Protein 7VIV (pdb70)

Organism: African swine fever virus (NCBI:txid10497)

Radius of gyration: 15.44 Å; Cα contacts (8 Å, |Δi|>4): 188; chains: 2; bounding box: 33×38×40 Å

Sequence (144 aa):
METQKLISMVKEALEKYQYPLTAKNIKVVIQKEHNVVLPTGSINSILYSNSELFEKIDKTNTIYPPLWIRKNMETQKLISMVKEALEKYQYPLTAKNIKVVIQKEHNVVLPTGSINSILYSNSELFEKIDKTNTIYPPLWIRKN

Secondary structure (DSSP, 8-state):
-HHHHHHHHHHHHHHHSSS-EEHHHHHHHHHHHH-----HHHHHHHHHH-TTTEEES--SS--SSPEEEE--/--HHHHHHHHHHHHHHSSS-B-HHHHHHHHHHHH-----HHHHHHHHHHTTTTEEES--SS-SSSPPEEE--

Structure (mmCIF, N/CA/C/O backbone):
data_7VIV
#
_entry.id   7VIV
#
_cell.length_a   89.360
_cell.length_b   89.360
_cell.length_c   46.160
_cell.angle_alpha   90.000
_cell.angle_beta   90.000
_cell.angle_gamma   120.000
#
_symmetry.space_group_name_H-M   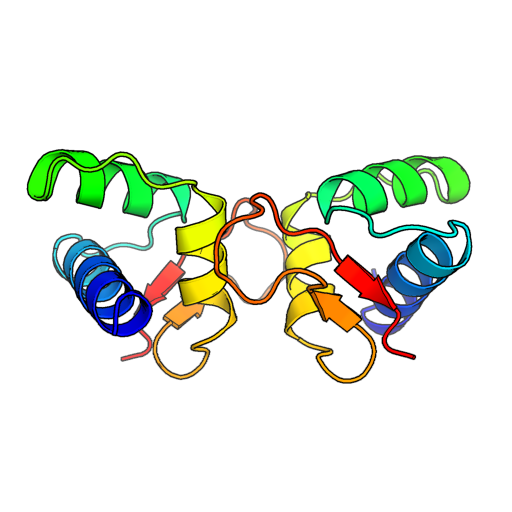'H 3'
#
loop_
_entity.id
_entity.type
_entity.pdbx_description
1 polymer I73R
2 water water
#
loop_
_atom_site.group_PDB
_atom_site.id
_atom_site.type_symbol
_atom_site.label_atom_id
_atom_site.label_alt_id
_atom_site.label_comp_id
_atom_site.label_asym_id
_atom_site.label_entity_id
_atom_site.label_seq_id
_atom_site.pdbx_PDB_ins_code
_atom_site.Cartn_x
_atom_site.Cartn_y
_atom_site.Cartn_z
_atom_site.occupancy
_atom_site.B_iso_or_equiv
_atom_site.auth_seq_id
_atom_site.auth_comp_id
_atom_site.auth_asym_id
_atom_site.auth_atom_id
_atom_site.pdbx_PDB_model_num
ATOM 1 N N . MET A 1 1 ? -19.808 10.533 8.412 1.00 57.70 1 MET A N 1
ATOM 2 C CA . MET A 1 1 ? -18.844 11.284 9.210 1.00 60.26 1 MET A CA 1
ATOM 3 C C . MET A 1 1 ? -17.425 10.851 8.921 1.00 57.74 1 MET A C 1
ATOM 4 O O . MET A 1 1 ? -16.510 11.677 9.002 1.00 56.83 1 MET A O 1
ATOM 9 N N . GLU A 1 2 ? -17.216 9.573 8.606 1.00 54.82 2 GLU A N 1
ATOM 10 C CA . GLU A 1 2 ? -15.909 9.146 8.122 1.00 59.88 2 GLU A CA 1
ATOM 11 C C . GLU A 1 2 ? -15.528 9.932 6.875 1.00 57.16 2 GLU A C 1
ATOM 12 O O . GLU A 1 2 ? -14.400 10.430 6.756 1.00 53.46 2 GLU A O 1
ATOM 18 N N . THR A 1 3 ? -16.470 10.066 5.935 1.00 54.92 3 THR A N 1
ATOM 19 C CA . THR A 1 3 ? -16.180 10.788 4.699 1.00 54.64 3 THR A CA 1
ATOM 20 C C . THR A 1 3 ? -15.814 12.239 4.976 1.00 50.72 3 THR A C 1
ATOM 21 O O . THR A 1 3 ? -14.900 12.785 4.348 1.00 46.93 3 THR A O 1
ATOM 25 N N . GLN A 1 4 ? -16.511 12.880 5.912 1.00 51.90 4 GLN A N 1
ATOM 26 C CA . GLN A 1 4 ? -16.181 14.262 6.243 1.00 53.03 4 GLN A CA 1
ATOM 27 C C . GLN A 1 4 ? -14.763 14.368 6.807 1.00 52.42 4 GLN A C 1
ATOM 28 O O . GLN A 1 4 ? -14.027 15.304 6.470 1.00 44.19 4 GLN A O 1
ATOM 34 N N . LYS A 1 5 ? -14.349 13.397 7.646 1.00 56.38 5 LYS A N 1
ATOM 35 C CA . LYS A 1 5 ? -12.976 13.384 8.170 1.00 56.19 5 LYS A CA 1
ATOM 36 C C . LYS A 1 5 ? -11.959 13.275 7.039 1.00 48.50 5 LYS A C 1
ATOM 37 O O . LYS A 1 5 ? -10.909 13.923 7.065 1.00 49.68 5 LYS A O 1
ATOM 43 N N . LEU A 1 6 ? -12.252 12.452 6.042 1.00 47.28 6 LEU A N 1
ATOM 44 C CA . LEU A 1 6 ? -11.315 12.272 4.938 1.00 47.37 6 LEU A CA 1
ATOM 45 C C . LEU A 1 6 ? -11.252 13.515 4.058 1.00 44.13 6 LEU A C 1
ATOM 46 O O . LEU A 1 6 ? -10.166 13.957 3.656 1.00 45.82 6 LEU A O 1
ATOM 51 N N . ILE A 1 7 ? -12.413 14.095 3.759 1.00 43.68 7 ILE A N 1
ATOM 52 C CA . ILE A 1 7 ? -12.465 15.354 3.029 1.00 42.40 7 ILE A CA 1
ATOM 53 C C . ILE A 1 7 ? -11.574 16.393 3.700 1.00 47.90 7 ILE A C 1
ATOM 54 O O . ILE A 1 7 ? -10.798 17.079 3.028 1.00 41.43 7 ILE A O 1
ATOM 59 N N . SER A 1 8 ? -11.656 16.516 5.042 1.00 41.30 8 SER A N 1
ATOM 60 C CA . SER A 1 8 ? -10.823 17.505 5.722 1.00 40.22 8 SER A CA 1
ATOM 61 C C . SER A 1 8 ? -9.339 17.173 5.566 1.00 45.12 8 SER A C 1
ATOM 62 O O . SER A 1 8 ? -8.509 18.073 5.391 1.00 46.15 8 SER A O 1
ATOM 65 N N . MET A 1 9 ? -8.985 15.886 5.625 1.00 42.26 9 MET A N 1
ATOM 66 C CA . MET A 1 9 ? -7.595 15.484 5.421 1.00 47.57 9 MET A CA 1
ATOM 67 C C . MET A 1 9 ? -7.126 15.771 3.996 1.00 45.07 9 MET A C 1
ATOM 68 O O . MET A 1 9 ? -5.979 16.197 3.791 1.00 42.08 9 MET A O 1
ATOM 73 N N . VAL A 1 10 ? -7.994 15.543 3.003 1.00 40.28 10 VAL A N 1
ATOM 74 C CA . VAL A 1 10 ? -7.620 15.822 1.613 1.00 42.39 10 VAL A CA 1
ATOM 75 C C . VAL A 1 10 ? -7.366 17.316 1.423 1.00 45.54 10 VAL A C 1
ATOM 76 O O . VAL A 1 10 ? -6.310 17.717 0.923 1.00 40.28 10 VAL A O 1
ATOM 80 N N . LYS A 1 11 ? -8.317 18.164 1.835 1.00 41.85 11 LYS A N 1
ATOM 81 C CA . LYS A 1 11 ? -8.083 19.607 1.796 1.00 46.51 11 LYS A CA 1
ATOM 82 C C . LYS A 1 11 ? -6.757 19.960 2.460 1.00 50.85 11 LYS A C 1
ATOM 83 O O . LYS A 1 11 ? -5.974 20.763 1.936 1.00 52.24 11 LYS A O 1
ATOM 89 N N . GLU A 1 12 ? -6.496 19.340 3.613 1.00 46.14 12 GLU A N 1
ATOM 90 C CA . GLU A 1 12 ? -5.336 19.647 4.434 1.00 52.55 12 GLU A CA 1
ATOM 91 C C . GLU A 1 12 ? -4.036 19.311 3.700 1.00 49.80 12 GLU A C 1
ATOM 92 O O . GLU A 1 12 ? -3.083 20.103 3.699 1.00 48.55 12 GLU A O 1
ATOM 98 N N . ALA A 1 13 ? -3.988 18.146 3.051 1.00 47.42 13 ALA A N 1
ATOM 99 C CA . ALA A 1 13 ? -2.856 17.822 2.181 1.00 50.56 13 ALA A CA 1
ATOM 100 C C . ALA A 1 13 ? -2.696 18.857 1.070 1.00 48.35 13 ALA A C 1
ATOM 101 O O . ALA A 1 13 ? -1.600 19.391 0.846 1.00 46.48 13 ALA A O 1
ATOM 103 N N . LEU A 1 14 ? -3.788 19.150 0.361 1.00 47.46 14 LEU A N 1
ATOM 104 C CA . LEU A 1 14 ? -3.726 20.071 -0.770 1.00 49.15 14 LEU A CA 1
ATOM 105 C C . LEU A 1 14 ? -3.285 21.463 -0.346 1.00 48.89 14 LEU A C 1
ATOM 106 O O . LEU A 1 14 ? -2.564 22.141 -1.082 1.00 51.63 14 LEU A O 1
ATOM 111 N N . GLU A 1 15 ? -3.732 21.920 0.816 1.00 49.05 15 GLU A N 1
ATOM 112 C CA . GLU A 1 15 ? -3.365 23.248 1.290 1.00 54.92 15 GLU A CA 1
ATOM 113 C C . GLU A 1 15 ? -1.944 23.292 1.834 1.00 52.14 15 GLU A C 1
ATOM 114 O O . GLU A 1 15 ? -1.346 24.371 1.903 1.00 57.60 15 GLU A O 1
ATOM 120 N N . LYS A 1 16 ? -1.389 22.145 2.219 1.00 49.50 16 LYS A N 1
ATOM 121 C CA . LYS A 1 16 ? -0.034 22.126 2.748 1.00 51.85 16 LYS A CA 1
ATOM 122 C C . LYS A 1 16 ? 1.000 22.284 1.637 1.00 53.31 16 LYS A C 1
ATOM 123 O O . LYS A 1 16 ? 2.089 22.808 1.874 1.00 53.81 16 LYS A O 1
ATOM 129 N N . TYR A 1 17 ? 0.668 21.883 0.417 1.00 51.20 17 TYR A N 1
ATOM 130 C CA . TYR A 1 17 ? 1.591 21.938 -0.707 1.00 54.77 17 TYR A CA 1
ATOM 131 C C . TYR A 1 17 ? 1.003 22.864 -1.758 1.00 60.67 17 TYR A C 1
ATOM 132 O O . TYR A 1 17 ? -0.196 22.821 -2.027 1.00 60.25 17 TYR A O 1
ATOM 141 N N . GLN A 1 18 ? 1.823 23.728 -2.332 1.00 71.84 18 GLN A N 1
ATOM 142 C CA . GLN A 1 18 ? 1.240 24.777 -3.158 1.00 80.07 18 GLN A CA 1
ATOM 143 C C . GLN A 1 18 ? 1.381 24.494 -4.651 1.00 79.76 18 GLN A C 1
ATOM 144 O O . GLN A 1 18 ? 1.617 25.389 -5.464 1.00 85.10 18 GLN A O 1
ATOM 150 N N . TYR A 1 19 ? 1.189 23.236 -5.025 1.00 57.50 19 TYR A N 1
ATOM 151 C CA . TYR A 1 19 ? 1.159 22.730 -6.391 1.00 51.58 19 TYR A CA 1
ATOM 152 C C . TYR A 1 19 ? 0.192 21.567 -6.480 1.00 43.91 19 TYR A C 1
ATOM 153 O O . TYR A 1 19 ? -0.232 21.054 -5.436 1.00 49.34 19 TYR A O 1
ATOM 162 N N . PRO A 1 20 ? -0.245 21.170 -7.679 1.00 40.05 20 PRO A N 1
ATOM 163 C CA . PRO A 1 20 ? -1.210 20.072 -7.773 1.00 37.80 20 PRO A CA 1
ATOM 164 C C . PRO A 1 20 ? -0.580 18.755 -7.326 1.00 36.95 20 PRO A C 1
ATOM 165 O O . PRO A 1 20 ? 0.635 18.573 -7.409 1.00 35.91 20 PRO A O 1
ATOM 169 N N . LEU A 1 21 ? -1.433 17.832 -6.859 1.00 31.93 21 LEU A N 1
ATOM 170 C CA . LEU A 1 21 ? -1.026 16.549 -6.303 1.00 36.22 21 LEU A CA 1
ATOM 171 C C . LEU A 1 21 ? -1.862 15.454 -6.930 1.00 36.23 21 LEU A C 1
ATOM 172 O O . LEU A 1 21 ? -3.035 15.669 -7.215 1.00 35.58 21 LEU A O 1
ATOM 177 N N . THR A 1 22 ? -1.275 14.271 -7.115 1.00 34.35 22 THR A N 1
ATOM 178 C CA . THR A 1 22 ? -2.093 13.132 -7.530 1.00 37.44 22 THR A CA 1
ATOM 179 C C . THR A 1 22 ? -2.834 12.548 -6.327 1.00 36.95 22 THR A C 1
ATOM 180 O O . THR A 1 22 ? -2.532 12.842 -5.166 1.00 36.91 22 THR A O 1
ATOM 184 N N . ALA A 1 23 ? -3.807 11.689 -6.605 1.00 33.59 23 ALA A N 1
ATOM 185 C CA . ALA A 1 23 ? -4.499 11.030 -5.499 1.00 37.55 23 ALA A CA 1
ATOM 186 C C . ALA A 1 23 ? -3.530 10.198 -4.677 1.00 37.40 23 ALA A C 1
ATOM 187 O O . ALA A 1 23 ? -3.616 10.165 -3.446 1.00 36.23 23 ALA A O 1
ATOM 189 N N . LYS A 1 24 ? -2.565 9.552 -5.332 1.00 34.06 24 LYS A N 1
ATOM 190 C CA . LYS A 1 24 ? -1.582 8.812 -4.553 1.00 38.71 24 LYS A CA 1
ATOM 191 C C . LYS A 1 24 ? -0.644 9.733 -3.771 1.00 35.99 24 LYS A C 1
ATOM 192 O O . LYS A 1 24 ? -0.227 9.372 -2.668 1.00 38.23 24 LYS A O 1
ATOM 198 N N . ASN A 1 25 ? -0.291 10.916 -4.309 1.00 32.29 25 ASN A N 1
ATOM 199 C CA . ASN A 1 25 ? 0.456 11.888 -3.502 1.00 35.51 25 ASN A CA 1
ATOM 200 C C . ASN A 1 25 ? -0.325 12.248 -2.250 1.00 36.52 25 ASN A C 1
ATOM 201 O O . ASN A 1 25 ? 0.236 12.353 -1.155 1.00 33.96 25 ASN A O 1
ATOM 206 N N . ILE A 1 26 ? -1.624 12.508 -2.407 1.00 37.00 26 ILE A N 1
ATOM 207 C CA . ILE A 1 26 ? -2.435 12.911 -1.267 1.00 34.75 26 ILE A CA 1
ATOM 208 C C . ILE A 1 26 ? -2.508 11.764 -0.267 1.00 39.14 26 ILE A C 1
ATOM 209 O O . ILE A 1 26 ? -2.347 11.963 0.936 1.00 36.09 26 ILE A O 1
ATOM 214 N N . LYS A 1 27 ? -2.691 10.535 -0.757 1.00 34.49 27 LYS A N 1
ATOM 215 C CA . LYS A 1 27 ? -2.705 9.385 0.151 1.00 39.13 27 LYS A CA 1
ATOM 216 C C . LYS A 1 27 ? -1.483 9.353 1.059 1.00 43.92 27 LYS A C 1
ATOM 217 O O . LYS A 1 27 ? -1.599 9.182 2.279 1.00 42.67 27 LYS A O 1
ATOM 223 N N . VAL A 1 28 ? -0.289 9.423 0.464 1.00 39.41 28 VAL A N 1
ATOM 224 C CA . VAL A 1 28 ? 0.945 9.325 1.242 1.00 39.93 28 VAL A CA 1
ATOM 225 C C . VAL A 1 28 ? 1.158 10.559 2.118 1.00 43.22 28 VAL A C 1
ATOM 226 O O . VAL A 1 28 ? 1.734 10.459 3.217 1.00 42.69 28 VAL A O 1
ATOM 230 N N . VAL A 1 29 ? 0.711 11.741 1.670 1.00 40.52 29 VAL A N 1
ATOM 231 C CA . VAL A 1 29 ? 0.788 12.896 2.565 1.00 39.36 29 VAL A CA 1
ATOM 232 C C . VAL A 1 29 ? -0.060 12.651 3.815 1.00 46.88 29 VAL A C 1
ATOM 233 O O . VAL A 1 29 ? 0.356 12.961 4.942 1.00 44.01 29 VAL A O 1
ATOM 237 N N . ILE A 1 30 ? -1.268 12.104 3.636 1.00 45.09 30 ILE A N 1
ATOM 238 C CA . ILE A 1 30 ? -2.115 11.794 4.788 1.00 47.32 30 ILE A CA 1
ATOM 239 C C . ILE A 1 30 ? -1.500 10.672 5.626 1.00 50.59 30 ILE A C 1
ATOM 240 O O . ILE A 1 30 ? -1.548 10.710 6.860 1.00 51.20 30 ILE A O 1
ATOM 245 N N . GLN A 1 31 ? -0.924 9.655 4.979 1.00 46.90 31 GLN A N 1
ATOM 246 C CA . GLN A 1 31 ? -0.198 8.632 5.727 1.00 50.33 31 GLN A CA 1
ATOM 247 C C . GLN A 1 31 ? 0.879 9.240 6.630 1.00 55.51 31 GLN A C 1
ATOM 248 O O . GLN A 1 31 ? 0.926 8.948 7.827 1.00 60.23 31 GLN A O 1
ATOM 254 N N . LYS A 1 32 ? 1.729 10.120 6.097 1.00 50.27 32 LYS A N 1
ATOM 255 C CA . LYS A 1 32 ? 2.839 10.643 6.897 1.00 55.76 32 LYS A CA 1
ATOM 256 C C . LYS A 1 32 ? 2.337 11.541 8.025 1.00 61.75 32 LYS A C 1
ATOM 257 O O . LYS A 1 32 ? 2.929 11.571 9.109 1.00 62.82 32 LYS A O 1
ATOM 263 N N . GLU A 1 33 ? 1.262 12.288 7.790 1.00 59.71 33 GLU A N 1
ATOM 264 C CA . GLU A 1 33 ? 0.796 13.253 8.779 1.00 65.94 33 GLU A CA 1
ATOM 265 C C . GLU A 1 33 ? -0.156 12.641 9.805 1.00 67.09 33 GLU A C 1
ATOM 266 O O . GLU A 1 33 ? -0.116 13.011 10.985 1.00 67.99 33 GLU A O 1
ATOM 272 N N . HIS A 1 34 ? -1.015 11.716 9.382 1.00 62.52 34 HIS A N 1
ATOM 273 C CA . HIS A 1 34 ? -2.027 11.132 10.252 1.00 63.96 34 HIS A CA 1
ATOM 274 C C . HIS A 1 34 ? -1.820 9.646 10.513 1.00 70.45 34 HIS A C 1
ATOM 275 O O . HIS A 1 34 ? -2.578 9.063 11.297 1.00 70.49 34 HIS A O 1
ATOM 282 N N . ASN A 1 35 ? -0.850 9.018 9.848 1.00 73.08 35 ASN A N 1
ATOM 283 C CA . ASN A 1 35 ? -0.474 7.617 10.055 1.00 72.32 35 ASN A CA 1
ATOM 284 C C . ASN A 1 35 ? -1.686 6.695 10.007 1.00 70.62 35 ASN A C 1
ATOM 285 O O . ASN A 1 35 ? -2.063 6.039 10.978 1.00 72.77 35 ASN A O 1
ATOM 290 N N . VAL A 1 36 ? -2.311 6.698 8.834 1.00 66.67 36 VAL A N 1
ATOM 291 C CA . VAL A 1 36 ? -3.330 5.733 8.443 1.00 66.59 36 VAL A CA 1
ATOM 292 C C . VAL A 1 36 ? -3.066 5.397 6.984 1.00 67.03 36 VAL A C 1
ATOM 293 O O . VAL A 1 36 ? -2.734 6.285 6.190 1.00 63.70 36 VAL A O 1
ATOM 297 N N . VAL A 1 37 ? -3.157 4.120 6.631 1.00 65.54 37 VAL A N 1
ATOM 298 C CA . VAL A 1 37 ? -2.935 3.708 5.251 1.00 65.74 37 VAL A CA 1
ATOM 299 C C . VAL A 1 37 ? -4.310 3.602 4.604 1.00 62.68 37 VAL A C 1
ATOM 300 O O . VAL A 1 37 ? -5.097 2.708 4.930 1.00 63.03 37 VAL A O 1
ATOM 304 N N . LEU A 1 38 ? -4.619 4.537 3.732 1.00 56.67 38 LEU A N 1
ATOM 305 C CA . LEU A 1 38 ? -5.918 4.529 3.096 1.00 55.74 38 LEU A CA 1
ATOM 306 C C . LEU A 1 38 ? -5.795 4.023 1.659 1.00 53.89 38 LEU A C 1
ATOM 307 O O . LEU A 1 38 ? -4.786 4.292 1.004 1.00 50.14 38 LEU A O 1
ATOM 312 N N . PRO A 1 39 ? -6.777 3.286 1.139 1.00 53.85 39 PRO A N 1
ATOM 313 C CA . PRO A 1 39 ? -6.751 2.941 -0.289 1.00 48.01 39 PRO A CA 1
ATOM 314 C C . PRO A 1 39 ? -6.747 4.191 -1.159 1.00 45.68 39 PRO A C 1
ATOM 315 O O . PRO A 1 39 ? -7.533 5.112 -0.938 1.00 46.80 39 PRO A O 1
ATOM 319 N N . THR A 1 40 ? -5.887 4.195 -2.182 1.00 45.26 40 THR A N 1
ATOM 320 C CA . THR A 1 40 ? -5.851 5.303 -3.144 1.00 48.07 40 THR A CA 1
ATOM 321 C C . THR A 1 40 ? -7.229 5.570 -3.728 1.00 49.27 40 THR A C 1
ATOM 322 O O . THR A 1 40 ? -7.599 6.735 -3.950 1.00 44.50 40 THR A O 1
ATOM 326 N N . GLY A 1 41 ? -8.003 4.504 -3.967 1.00 44.49 41 GLY A N 1
ATOM 327 C CA . GLY A 1 41 ? -9.363 4.676 -4.426 1.00 46.50 41 GLY A CA 1
ATOM 328 C C . GLY A 1 41 ? -10.216 5.530 -3.508 1.00 46.46 41 GLY A C 1
ATOM 329 O O . GLY A 1 41 ? -11.122 6.224 -3.975 1.00 43.02 41 GLY A O 1
ATOM 330 N N . SER A 1 42 ? -9.988 5.455 -2.186 1.00 46.99 42 SER A N 1
ATOM 331 C CA . SER A 1 42 ? -10.855 6.237 -1.309 1.00 45.46 42 SER A CA 1
ATOM 332 C C . SER A 1 42 ? -10.531 7.718 -1.411 1.00 41.33 42 SER A C 1
ATOM 333 O O . SER A 1 42 ? -11.432 8.549 -1.285 1.00 39.41 42 SER A O 1
ATOM 336 N N . ILE A 1 43 ? -9.272 8.060 -1.671 1.00 40.73 43 ILE A N 1
ATOM 337 C CA . ILE A 1 43 ? -8.938 9.440 -1.997 1.00 41.12 43 ILE A CA 1
ATOM 338 C C . ILE A 1 43 ? -9.583 9.850 -3.316 1.00 43.53 43 ILE A C 1
ATOM 339 O O . ILE A 1 43 ? -10.165 10.942 -3.409 1.00 39.29 43 ILE A O 1
ATOM 344 N N . ASN A 1 44 ? -9.488 8.993 -4.352 1.00 41.49 44 ASN A N 1
ATOM 345 C CA . ASN A 1 44 ? -10.149 9.303 -5.627 1.00 40.69 44 ASN A CA 1
ATOM 346 C C . ASN A 1 44 ? -11.635 9.544 -5.448 1.00 42.11 44 ASN A C 1
ATOM 347 O O . ASN A 1 44 ? -12.185 10.489 -6.016 1.00 40.39 44 ASN A O 1
ATOM 352 N N . SER A 1 45 ? -12.321 8.643 -4.737 1.00 43.52 45 SER A N 1
ATOM 353 C CA . SER A 1 45 ? -13.746 8.837 -4.492 1.00 44.50 45 SER A CA 1
ATOM 354 C C . SER A 1 45 ? -14.028 10.244 -3.967 1.00 43.91 45 SER A C 1
ATOM 355 O O . SER A 1 45 ? -14.912 10.938 -4.477 1.00 42.26 45 SER A O 1
ATOM 358 N N . ILE A 1 46 ? -13.269 10.684 -2.954 1.00 43.42 46 ILE A N 1
ATOM 359 C CA . ILE A 1 46 ? -13.467 12.022 -2.381 1.00 41.90 46 ILE A CA 1
ATOM 360 C C . ILE A 1 46 ? -13.274 13.080 -3.450 1.00 40.28 46 ILE A C 1
ATOM 361 O O . ILE A 1 46 ? -14.079 14.014 -3.600 1.00 42.28 46 ILE A O 1
ATOM 366 N N . LEU A 1 47 ? -12.204 12.929 -4.229 1.00 38.73 47 LEU A N 1
ATOM 367 C CA . LEU A 1 47 ? -11.836 13.941 -5.209 1.00 46.31 47 LEU A CA 1
ATOM 368 C C . LEU A 1 47 ? -12.913 14.079 -6.267 1.00 39.95 47 LEU A C 1
ATOM 369 O O . LEU A 1 47 ? -13.395 15.180 -6.533 1.00 40.70 47 LEU A O 1
ATOM 374 N N . TYR A 1 48 ? -13.307 12.958 -6.874 1.00 43.83 48 TYR A N 1
ATOM 375 C CA . TYR A 1 48 ? -14.275 12.994 -7.966 1.00 44.41 48 TYR A CA 1
ATOM 376 C C . TYR A 1 48 ? -15.672 13.374 -7.480 1.00 46.38 48 TYR A C 1
ATOM 377 O O . TYR A 1 48 ? -16.407 14.083 -8.184 1.00 47.08 48 TYR A O 1
ATOM 386 N N . SER A 1 49 ? -16.054 12.931 -6.270 1.00 45.49 49 SER A N 1
ATOM 387 C CA . SER A 1 49 ? -17.432 13.097 -5.796 1.00 46.80 49 SER A CA 1
ATOM 388 C C . SER A 1 49 ? -17.730 14.484 -5.239 1.00 48.51 49 SER A C 1
ATOM 389 O O . SER A 1 49 ? -18.905 14.836 -5.095 1.00 50.55 49 SER A O 1
ATOM 392 N N . ASN A 1 50 ? -16.719 15.269 -4.889 1.00 47.59 50 ASN A N 1
ATOM 393 C CA . ASN A 1 50 ? -16.921 16.601 -4.332 1.00 51.07 50 ASN A CA 1
ATOM 394 C C . ASN A 1 50 ? -16.362 17.611 -5.325 1.00 56.21 50 ASN A C 1
ATOM 395 O O . ASN A 1 50 ? -15.332 18.265 -5.077 1.00 53.49 50 ASN A O 1
ATOM 400 N N . SER A 1 51 ? -17.053 17.720 -6.465 1.00 52.78 51 SER A N 1
ATOM 401 C CA . SER A 1 51 ? -16.606 18.517 -7.594 1.00 57.22 51 SER A CA 1
ATOM 402 C C . SER A 1 51 ? -16.609 20.012 -7.305 1.00 58.94 51 SER A C 1
ATOM 403 O O . SER A 1 51 ? -16.006 20.766 -8.072 1.00 61.17 51 SER A O 1
ATOM 406 N N . GLU A 1 52 ? -17.256 20.461 -6.225 1.00 61.87 52 GLU A N 1
ATOM 407 C CA . GLU A 1 52 ? -17.192 21.864 -5.831 1.00 62.52 52 GLU A CA 1
ATOM 408 C C . GLU A 1 52 ? -16.072 22.140 -4.833 1.00 58.03 52 GLU A C 1
ATOM 409 O O . GLU A 1 52 ? -15.822 23.306 -4.506 1.00 52.83 52 GLU A O 1
ATOM 415 N N . LEU A 1 53 ? -15.394 21.099 -4.345 1.00 55.83 53 LEU A N 1
ATOM 416 C CA . LEU A 1 53 ? -14.252 21.268 -3.455 1.00 55.85 53 LEU A CA 1
ATOM 417 C C . LEU A 1 53 ? -12.923 20.993 -4.144 1.00 54.57 53 LEU A C 1
ATOM 418 O O . LEU A 1 53 ? -11.917 21.610 -3.790 1.00 52.34 53 LEU A O 1
ATOM 423 N N . PHE A 1 54 ? -12.903 20.096 -5.130 1.00 49.59 54 PHE A N 1
ATOM 424 C CA . PHE A 1 54 ? -11.680 19.682 -5.803 1.00 48.47 54 PHE A CA 1
ATOM 425 C C . PHE A 1 54 ? -11.925 19.642 -7.304 1.00 50.66 54 PHE A C 1
ATOM 426 O O . PHE A 1 54 ? -13.037 19.365 -7.757 1.00 52.80 54 PHE A O 1
ATOM 434 N N . GLU A 1 55 ? -10.874 19.920 -8.068 1.00 46.74 55 GLU A N 1
ATOM 435 C CA . GLU A 1 55 ? -10.948 19.910 -9.520 1.00 48.95 55 GLU A CA 1
ATOM 436 C C . GLU A 1 55 ? -9.580 19.535 -10.081 1.00 48.10 55 GLU A C 1
ATOM 437 O O . GLU A 1 55 ? -8.548 19.800 -9.453 1.00 41.61 55 GLU A O 1
ATOM 443 N N . LYS A 1 56 ? -9.580 18.915 -11.266 1.00 43.10 56 LYS A N 1
ATOM 444 C CA . LYS A 1 56 ? -8.322 18.596 -11.934 1.00 45.34 56 LYS A CA 1
ATOM 445 C C . LYS A 1 56 ? -7.711 19.859 -12.531 1.00 46.36 56 LYS A C 1
ATOM 446 O O . LYS A 1 56 ? -8.410 20.670 -13.145 1.00 47.70 56 LYS A O 1
ATOM 452 N N . ILE A 1 57 ? -6.402 20.043 -12.329 1.00 44.43 57 ILE A N 1
ATOM 453 C CA . ILE A 1 57 ? -5.738 21.206 -12.928 1.00 47.62 57 ILE A CA 1
ATOM 454 C C . ILE A 1 57 ? -5.677 21.049 -14.446 1.00 48.70 57 ILE A C 1
ATOM 455 O O . ILE A 1 57 ? -5.659 22.046 -15.176 1.00 43.89 57 ILE A O 1
ATOM 460 N N . ASP A 1 58 ? -5.676 19.808 -14.953 1.00 44.21 58 ASP A N 1
ATOM 461 C CA . ASP A 1 58 ? -5.643 19.562 -16.395 1.00 51.06 58 ASP A CA 1
ATOM 462 C C . ASP A 1 58 ? -7.055 19.272 -16.882 1.00 53.19 58 ASP A C 1
ATOM 463 O O . ASP A 1 58 ? -7.648 18.259 -16.504 1.00 58.73 58 ASP A O 1
ATOM 468 N N . LYS A 1 59 ? -7.579 20.151 -17.729 1.00 55.27 59 LYS A N 1
ATOM 469 C CA . LYS A 1 59 ? -8.928 20.021 -18.258 1.00 60.39 59 LYS A CA 1
ATOM 470 C C . LYS A 1 59 ? -8.932 19.535 -19.707 1.00 66.59 59 LYS A C 1
ATOM 471 O O . LYS A 1 59 ? -9.988 19.537 -20.352 1.00 69.47 59 LYS A O 1
ATOM 477 N N . THR A 1 60 ? -7.776 19.089 -20.219 1.00 68.49 60 THR A N 1
ATOM 478 C CA . THR A 1 60 ? -7.604 18.633 -21.598 1.00 72.02 60 THR A CA 1
ATOM 479 C C . THR A 1 60 ? -7.523 17.114 -21.728 1.00 72.73 60 THR A C 1
ATOM 480 O O . THR A 1 60 ? -7.216 16.615 -22.820 1.00 70.23 60 THR A O 1
ATOM 484 N N . ASN A 1 61 ? -7.755 16.372 -20.644 1.00 79.69 61 ASN A N 1
ATOM 485 C CA . ASN A 1 61 ? -7.826 14.910 -20.689 1.00 84.09 61 ASN A CA 1
ATOM 486 C C . ASN A 1 61 ? -6.513 14.304 -21.190 1.00 83.16 61 ASN A C 1
ATOM 487 O O . ASN A 1 61 ? -6.490 13.479 -22.107 1.00 90.43 61 ASN A O 1
ATOM 492 N N . THR A 1 62 ? -5.409 14.724 -20.563 1.00 64.24 62 THR A N 1
ATOM 493 C CA . THR A 1 62 ? -4.054 14.305 -20.926 1.00 64.92 62 THR A CA 1
ATOM 494 C C . THR A 1 62 ? -3.236 13.818 -19.723 1.00 60.69 62 THR A C 1
ATOM 495 O O . THR A 1 62 ? -2.647 12.734 -19.778 1.00 58.72 62 THR A O 1
ATOM 499 N N . ILE A 1 63 ? -3.212 14.582 -18.628 1.00 55.25 63 ILE A N 1
ATOM 500 C CA . ILE A 1 63 ? -2.413 14.224 -17.454 1.00 50.27 63 ILE A CA 1
ATOM 501 C C . ILE A 1 63 ? -3.095 13.072 -16.716 1.00 48.56 63 ILE A C 1
ATOM 502 O O . ILE A 1 63 ? -4.175 13.238 -16.144 1.00 49.10 63 ILE A O 1
ATOM 507 N N . TYR A 1 64 ? -2.467 11.898 -16.721 1.00 44.69 64 TYR A N 1
ATOM 508 C CA . TYR A 1 64 ? -2.961 10.754 -15.966 1.00 45.55 64 TYR A CA 1
ATOM 509 C C . TYR A 1 64 ? -1.765 10.087 -15.294 1.00 43.92 64 TYR A C 1
ATOM 510 O O . TYR A 1 64 ? -0.682 10.014 -15.900 1.00 40.90 64 TYR A O 1
ATOM 519 N N . PRO A 1 65 ? -1.897 9.664 -14.013 1.00 44.94 65 PRO A N 1
ATOM 520 C CA . PRO A 1 65 ? -3.037 9.905 -13.106 1.00 44.60 65 PRO A CA 1
ATOM 521 C C . PRO A 1 65 ? -3.250 11.395 -12.876 1.00 40.73 65 PRO A C 1
ATOM 522 O O . PRO A 1 65 ? -2.272 12.132 -12.841 1.00 42.92 65 PRO A O 1
ATOM 526 N N . PRO A 1 66 ? -4.497 11.835 -12.748 1.00 37.55 66 PRO A N 1
ATOM 527 C CA . PRO A 1 66 ? -4.756 13.276 -12.764 1.00 44.60 66 PRO A CA 1
ATOM 528 C C . PRO A 1 66 ? -4.103 13.984 -11.589 1.00 36.81 66 PRO A C 1
ATOM 529 O O . PRO A 1 66 ? -3.887 13.407 -10.521 1.00 37.41 66 PRO A O 1
ATOM 533 N N . LEU A 1 67 ? -3.777 15.244 -11.822 1.00 36.98 67 LEU A N 1
ATOM 534 C CA . LEU A 1 67 ? -3.249 16.147 -10.814 1.00 39.61 67 LEU A CA 1
ATOM 535 C C . LEU A 1 67 ? -4.396 17.025 -10.341 1.00 41.94 67 LEU A C 1
ATOM 536 O O . LEU A 1 67 ? -5.163 17.529 -11.163 1.00 37.34 67 LEU A O 1
ATOM 541 N N . TRP A 1 68 ? -4.496 17.219 -9.024 1.00 35.42 68 TRP A N 1
ATOM 542 C CA . TRP A 1 68 ? -5.663 17.831 -8.404 1.00 39.29 68 TRP A CA 1
ATOM 543 C C . TRP A 1 68 ? -5.277 19.070 -7.618 1.00 42.44 68 TRP A C 1
ATOM 544 O O . TRP A 1 68 ? -4.220 19.114 -6.969 1.00 39.27 68 TRP A O 1
ATOM 555 N N . ILE A 1 69 ? -6.172 20.054 -7.637 1.00 40.65 69 ILE A N 1
ATOM 556 C CA . ILE A 1 69 ? -6.048 21.246 -6.821 1.00 45.60 69 ILE A CA 1
ATOM 557 C C . ILE A 1 69 ? -7.371 21.471 -6.120 1.00 51.41 69 ILE A C 1
ATOM 558 O O . ILE A 1 69 ? -8.402 20.889 -6.458 1.00 43.85 69 ILE A O 1
ATOM 563 N N . ARG A 1 70 ? -7.315 22.326 -5.119 1.00 46.86 70 ARG A N 1
ATOM 564 C CA . ARG A 1 70 ? -8.515 22.736 -4.444 1.00 55.78 70 ARG A CA 1
ATOM 565 C C . ARG A 1 70 ? -9.208 23.787 -5.307 1.00 62.52 70 ARG A C 1
ATOM 566 O O . ARG A 1 70 ? -8.554 24.594 -5.972 1.00 66.19 70 ARG A O 1
ATOM 574 N N . LYS A 1 71 ? -10.531 23.722 -5.379 1.00 66.60 71 LYS A N 1
ATOM 575 C CA . LYS A 1 71 ? -11.244 24.688 -6.211 1.00 76.96 71 LYS A CA 1
ATOM 576 C C . LYS A 1 71 ? -11.400 25.973 -5.411 1.00 86.86 71 LYS A C 1
ATOM 577 O O . LYS A 1 71 ? -12.365 26.149 -4.669 1.00 91.85 71 LYS A O 1
ATOM 583 N N . ASN A 1 72 ? -10.431 26.876 -5.555 1.00 105.88 72 ASN A N 1
ATOM 584 C CA . ASN A 1 72 ? -10.442 28.141 -4.815 1.00 117.62 72 ASN A CA 1
ATOM 585 C C . ASN A 1 72 ? -9.378 29.093 -5.356 1.00 119.36 72 ASN A C 1
ATOM 586 O O . ASN A 1 72 ? -8.196 28.749 -5.429 1.00 119.83 72 ASN A O 1
ATOM 591 N N . MET B 1 1 ? -11.100 10.501 -27.987 1.00 127.42 1 MET B N 1
ATOM 592 C CA . MET B 1 1 ? -11.254 11.000 -29.353 1.00 133.32 1 MET B CA 1
ATOM 593 C C . MET B 1 1 ? -12.557 11.789 -29.501 1.00 136.83 1 MET B C 1
ATOM 594 O O . MET B 1 1 ? -12.604 12.799 -30.223 1.00 130.09 1 MET B O 1
ATOM 599 N N . GLU B 1 2 ? -13.627 11.266 -28.877 1.00 151.98 2 GLU B N 1
ATOM 600 C CA . GLU B 1 2 ? -14.953 11.898 -28.792 1.00 147.66 2 GLU B CA 1
ATOM 601 C C . GLU B 1 2 ? -15.491 11.530 -27.419 1.00 143.15 2 GLU B C 1
ATOM 602 O O . GLU B 1 2 ? -15.395 10.360 -27.031 1.00 140.06 2 GLU B O 1
ATOM 608 N N . THR B 1 3 ? -16.009 12.515 -26.670 1.00 120.94 3 THR B N 1
ATOM 609 C CA . THR B 1 3 ? -16.624 12.188 -25.389 1.00 109.55 3 THR B CA 1
ATOM 610 C C . THR B 1 3 ? -17.731 11.176 -25.578 1.00 103.00 3 THR B C 1
ATOM 611 O O . THR B 1 3 ? -17.792 10.172 -24.859 1.00 93.45 3 THR B O 1
ATOM 615 N N . GLN B 1 4 ? -18.577 11.387 -26.584 1.00 102.67 4 GLN B N 1
ATOM 616 C CA . GLN B 1 4 ? -19.739 10.533 -26.757 1.00 97.12 4 GLN B CA 1
ATOM 617 C C . GLN B 1 4 ? -19.418 9.166 -27.344 1.00 93.27 4 GLN B C 1
ATOM 618 O O . GLN B 1 4 ? -20.314 8.314 -27.367 1.00 89.89 4 GLN B O 1
ATOM 624 N N . LYS B 1 5 ? -18.193 8.914 -27.825 1.00 96.06 5 LYS B N 1
ATOM 625 C CA . LYS B 1 5 ? -17.905 7.528 -28.174 1.00 93.06 5 LYS B CA 1
ATOM 626 C C . LYS B 1 5 ? -17.278 6.782 -27.008 1.00 85.53 5 LYS B C 1
ATOM 627 O O . LYS B 1 5 ? -17.380 5.558 -26.948 1.00 80.62 5 LYS B O 1
ATOM 633 N N . LEU B 1 6 ? -16.639 7.493 -26.072 1.00 87.51 6 LEU B N 1
ATOM 634 C CA . LEU B 1 6 ? -16.073 6.831 -24.895 1.00 80.86 6 LEU B CA 1
ATOM 635 C C . LEU B 1 6 ? -17.163 6.441 -23.905 1.00 71.01 6 LEU B C 1
ATOM 636 O O . LEU B 1 6 ? -17.102 5.364 -23.301 1.00 71.40 6 LEU B O 1
ATOM 641 N N . ILE B 1 7 ? -18.156 7.313 -23.710 1.00 71.87 7 ILE B N 1
ATOM 642 C CA . ILE B 1 7 ? -19.338 6.941 -22.938 1.00 71.45 7 ILE B CA 1
ATOM 643 C C . ILE B 1 7 ? -19.915 5.623 -23.439 1.00 73.51 7 ILE B C 1
ATOM 644 O O . ILE B 1 7 ? -20.299 4.754 -22.652 1.00 72.08 7 ILE B O 1
ATOM 649 N N . SER B 1 8 ? -19.991 5.447 -24.753 1.00 75.65 8 SER B N 1
ATOM 650 C CA . SER B 1 8 ? -20.651 4.251 -25.252 1.00 74.87 8 SER B CA 1
ATOM 651 C C . SER B 1 8 ? -19.722 3.042 -25.271 1.00 70.24 8 SER B C 1
ATOM 652 O O . SER B 1 8 ? -20.201 1.907 -25.263 1.00 68.51 8 SER B O 1
ATOM 655 N N . MET B 1 9 ? -18.404 3.247 -25.274 1.00 68.79 9 MET B N 1
ATOM 656 C CA . MET B 1 9 ? -17.499 2.110 -25.127 1.00 72.56 9 MET B CA 1
ATOM 657 C C . MET B 1 9 ? -17.500 1.600 -23.690 1.00 71.28 9 MET B C 1
ATOM 658 O O . MET B 1 9 ? -17.602 0.389 -23.451 1.00 67.85 9 MET B O 1
ATOM 663 N N . VAL B 1 10 ? -17.361 2.513 -22.719 1.00 71.19 10 VAL B N 1
ATOM 664 C CA . VAL B 1 10 ? -17.517 2.137 -21.312 1.00 66.28 10 VAL B CA 1
ATOM 665 C C . VAL B 1 10 ? -18.853 1.448 -21.108 1.00 69.21 10 VAL B C 1
ATOM 666 O O . VAL B 1 10 ? -18.949 0.407 -20.444 1.00 61.27 10 VAL B O 1
ATOM 670 N N . LYS B 1 11 ? -19.902 2.010 -21.704 1.00 70.17 11 LYS B N 1
ATOM 671 C CA . LYS B 1 11 ? -21.244 1.519 -21.436 1.00 74.77 11 LYS B CA 1
ATOM 672 C C . LYS B 1 11 ? -21.425 0.124 -22.039 1.00 71.50 11 LYS B C 1
ATOM 673 O O . LYS B 1 11 ? -22.027 -0.761 -21.420 1.00 73.72 11 LYS B O 1
ATOM 679 N N . GLU B 1 12 ? -20.875 -0.086 -23.239 1.00 74.18 12 GLU B N 1
ATOM 680 C CA . GLU B 1 12 ? -20.843 -1.402 -23.874 1.00 75.57 12 GLU B CA 1
ATOM 681 C C . GLU B 1 12 ? -20.096 -2.414 -23.015 1.00 72.23 12 GLU B C 1
ATOM 682 O O . GLU B 1 12 ? -20.506 -3.575 -22.899 1.00 70.24 12 GLU B O 1
ATOM 688 N N . ALA B 1 13 ? -18.967 -1.991 -22.436 1.00 68.04 13 ALA B N 1
ATOM 689 C CA . ALA B 1 13 ? -18.126 -2.892 -21.655 1.00 65.88 13 ALA B CA 1
ATOM 690 C C . ALA B 1 13 ? -18.876 -3.430 -20.444 1.00 64.80 13 ALA B C 1
ATOM 691 O O . ALA B 1 13 ? -18.876 -4.641 -20.177 1.00 61.93 13 ALA B O 1
ATOM 693 N N . LEU B 1 14 ? -19.531 -2.539 -19.701 1.00 59.32 14 LEU B N 1
ATOM 694 C CA . LEU B 1 14 ? -20.340 -2.980 -18.575 1.00 60.29 14 LEU B CA 1
ATOM 695 C C . LEU B 1 14 ? -21.438 -3.918 -19.036 1.00 66.06 14 LEU B C 1
ATOM 696 O O . LEU B 1 14 ? -21.686 -4.950 -18.404 1.00 61.36 14 LEU B O 1
ATOM 701 N N . GLU B 1 15 ? -22.091 -3.585 -20.152 1.00 66.15 15 GLU B N 1
ATOM 702 C CA . GLU B 1 15 ? -23.220 -4.381 -20.606 1.00 68.21 15 GLU B CA 1
ATOM 703 C C . GLU B 1 15 ? -22.787 -5.754 -21.092 1.00 63.95 15 GLU B C 1
ATOM 704 O O . GLU B 1 15 ? -23.583 -6.694 -21.034 1.00 67.61 15 GLU B O 1
ATOM 710 N N . LYS B 1 16 ? -21.541 -5.911 -21.558 1.00 63.84 16 LYS B N 1
ATOM 711 C CA . LYS B 1 16 ? -21.103 -7.248 -21.956 1.00 63.55 16 LYS B CA 1
ATOM 712 C C . LYS B 1 16 ? -21.006 -8.225 -20.777 1.00 64.76 16 LYS B C 1
ATOM 713 O O . LYS B 1 16 ? -21.064 -9.441 -20.993 1.00 66.31 16 LYS B O 1
ATOM 719 N N . TYR B 1 17 ? -20.912 -7.746 -19.538 1.00 65.16 17 TYR B N 1
ATOM 720 C CA . TYR B 1 17 ? -20.677 -8.627 -18.399 1.00 64.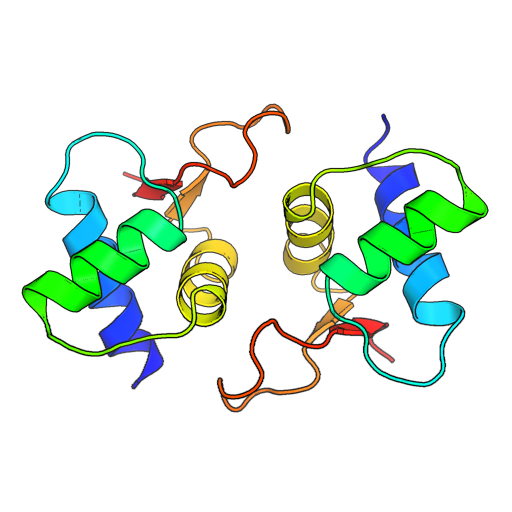56 17 TYR B CA 1
ATOM 721 C C . TYR B 1 17 ? -21.820 -8.532 -17.389 1.00 65.77 17 TYR B C 1
ATOM 722 O O . TYR B 1 17 ? -22.472 -7.493 -17.260 1.00 67.26 17 TYR B O 1
ATOM 731 N N . GLN B 1 18 ? -22.078 -9.643 -16.691 1.00 68.56 18 GLN B N 1
ATOM 732 C CA . GLN B 1 18 ? -23.209 -9.774 -15.772 1.00 72.79 18 GLN B CA 1
ATOM 733 C C . GLN B 1 18 ? -22.884 -9.354 -14.340 1.00 71.21 18 GLN B C 1
ATOM 734 O O . GLN B 1 18 ? -23.708 -9.580 -13.444 1.00 72.69 18 GLN B O 1
ATOM 740 N N . TYR B 1 19 ? -21.725 -8.754 -14.103 1.00 58.55 19 TYR B N 1
ATOM 741 C CA . TYR B 1 19 ? -21.245 -8.457 -12.764 1.00 53.68 19 TYR B CA 1
ATOM 742 C C . TYR B 1 19 ? -20.505 -7.129 -12.791 1.00 50.43 19 TYR B C 1
ATOM 743 O O . TYR B 1 19 ? -20.105 -6.665 -13.863 1.00 45.89 19 TYR B O 1
ATOM 752 N N . PRO B 1 20 ? -20.303 -6.497 -11.628 1.00 45.84 20 PRO B N 1
ATOM 753 C CA . PRO B 1 20 ? -19.626 -5.198 -11.604 1.00 44.84 20 PRO B CA 1
ATOM 754 C C . PRO B 1 20 ? -18.177 -5.311 -12.048 1.00 43.15 20 PRO B C 1
ATOM 755 O O . PRO B 1 20 ? -17.515 -6.328 -11.826 1.00 38.49 20 PRO B O 1
ATOM 759 N N . LEU B 1 21 ? -17.683 -4.233 -12.663 1.00 39.58 21 LEU B N 1
ATOM 760 C CA . LEU B 1 21 ? -16.315 -4.138 -13.145 1.00 38.87 21 LEU B CA 1
ATOM 761 C C . LEU B 1 21 ? -15.632 -2.932 -12.527 1.00 38.80 21 LEU B C 1
ATOM 762 O O . LEU B 1 21 ? -16.287 -1.932 -12.200 1.00 38.65 21 LEU B O 1
ATOM 767 N N . THR B 1 22 ? -14.308 -3.016 -12.388 1.00 38.10 22 THR B N 1
ATOM 768 C CA . THR B 1 22 ? -13.562 -1.821 -12.013 1.00 40.32 22 THR B CA 1
ATOM 769 C C . THR B 1 22 ? -13.338 -0.952 -13.238 1.00 39.57 22 THR B C 1
ATOM 770 O O . THR B 1 22 ? -13.586 -1.366 -14.372 1.00 40.09 22 THR B O 1
ATOM 774 N N . ALA B 1 23 ? -12.864 0.277 -12.989 1.00 41.12 23 ALA B N 1
ATOM 775 C CA . ALA B 1 23 ? -12.532 1.193 -14.084 1.00 43.37 23 ALA B CA 1
ATOM 776 C C . ALA B 1 23 ? -11.419 0.615 -14.947 1.00 44.95 23 ALA B C 1
ATOM 777 O O . ALA B 1 23 ? -11.404 0.782 -16.175 1.00 43.73 23 ALA B O 1
ATOM 779 N N . LYS B 1 24 ? -10.465 -0.058 -14.304 1.00 39.54 24 LYS B N 1
ATOM 780 C CA . LYS B 1 24 ? -9.354 -0.673 -15.021 1.00 44.17 24 LYS B CA 1
ATOM 781 C C . LYS B 1 24 ? -9.825 -1.870 -15.830 1.00 40.75 24 LYS B C 1
ATOM 782 O O . LYS B 1 24 ? -9.338 -2.106 -16.940 1.00 43.78 24 LYS B O 1
ATOM 788 N N . ASN B 1 25 ? -10.757 -2.661 -15.278 1.00 39.23 25 ASN B N 1
ATOM 789 C CA . ASN B 1 25 ? -11.371 -3.733 -16.061 1.00 41.22 25 ASN B CA 1
ATOM 790 C C . ASN B 1 25 ? -11.941 -3.192 -17.358 1.00 45.90 25 ASN B C 1
ATOM 791 O O . ASN B 1 25 ? -11.762 -3.780 -18.438 1.00 47.04 25 ASN B O 1
ATOM 796 N N . ILE B 1 26 ? -12.697 -2.102 -17.249 1.00 42.79 26 ILE B N 1
ATOM 797 C CA . ILE B 1 26 ? -13.328 -1.504 -18.419 1.00 50.86 26 ILE B CA 1
ATOM 798 C C . ILE B 1 26 ? -12.261 -1.083 -19.420 1.00 51.58 26 ILE B C 1
ATOM 799 O O . ILE B 1 26 ? -12.384 -1.338 -20.628 1.00 52.92 26 ILE B O 1
ATOM 804 N N . LYS B 1 27 ? -11.171 -0.486 -18.918 1.00 49.99 27 LYS B N 1
ATOM 805 C CA . LYS B 1 27 ? -10.038 -0.088 -19.756 1.00 51.72 27 LYS B CA 1
ATOM 806 C C . LYS B 1 27 ? -9.570 -1.267 -20.607 1.00 54.69 27 LYS B C 1
ATOM 807 O O . LYS B 1 27 ? -9.528 -1.190 -21.842 1.00 54.33 27 LYS B O 1
ATOM 813 N N . VAL B 1 28 ? -9.274 -2.393 -19.946 1.00 52.70 28 VAL B N 1
ATOM 814 C CA . VAL B 1 28 ? -8.775 -3.596 -20.606 1.00 51.52 28 VAL B CA 1
ATOM 815 C C . VAL B 1 28 ? -9.813 -4.156 -21.570 1.00 57.45 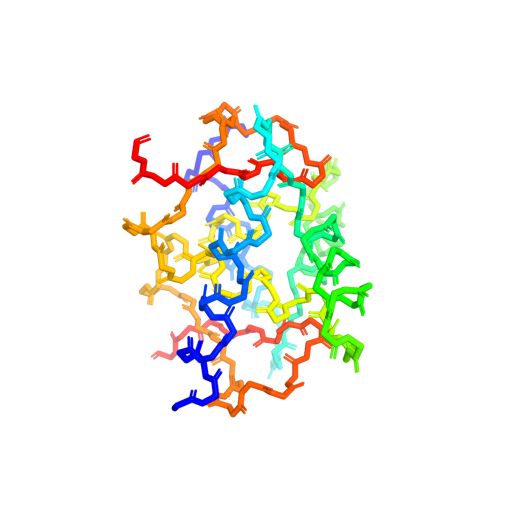28 VAL B C 1
ATOM 816 O O . VAL B 1 28 ? -9.476 -4.624 -22.667 1.00 60.35 28 VAL B O 1
ATOM 820 N N . VAL B 1 29 ? -11.092 -4.111 -21.187 1.00 54.34 29 VAL B N 1
ATOM 821 C CA . VAL B 1 29 ? -12.143 -4.535 -22.109 1.00 60.87 29 VAL B CA 1
ATOM 822 C C . VAL B 1 29 ? -12.104 -3.691 -23.376 1.00 64.91 29 VAL B C 1
ATOM 823 O O . VAL B 1 29 ? -12.153 -4.217 -24.494 1.00 75.88 29 VAL B O 1
ATOM 827 N N . ILE B 1 30 ? -12.001 -2.370 -23.228 1.00 61.05 30 ILE B N 1
ATOM 828 C CA . ILE B 1 30 ? -12.023 -1.501 -24.405 1.00 67.48 30 ILE B CA 1
ATOM 829 C C . ILE B 1 30 ? -10.772 -1.704 -25.253 1.00 71.05 30 ILE B C 1
ATOM 830 O O . ILE B 1 30 ? -10.852 -1.816 -26.482 1.00 75.66 30 ILE B O 1
ATOM 835 N N . GLN B 1 31 ? -9.600 -1.761 -24.611 1.00 65.99 31 GLN B N 1
ATOM 836 C CA . GLN B 1 31 ? -8.368 -2.116 -25.314 1.00 75.53 31 GLN B CA 1
ATOM 837 C C . GLN B 1 31 ? -8.515 -3.425 -26.085 1.00 78.58 31 GLN B C 1
ATOM 838 O O . GLN B 1 31 ? -7.877 -3.604 -27.129 1.00 81.73 31 GLN B O 1
ATOM 844 N N . LYS B 1 32 ? -9.373 -4.339 -25.618 1.00 75.30 32 LYS B N 1
ATOM 845 C CA . LYS B 1 32 ? -9.556 -5.585 -26.354 1.00 83.19 32 LYS B CA 1
ATOM 846 C C . LYS B 1 32 ? -10.378 -5.387 -27.624 1.00 90.12 32 LYS B C 1
ATOM 847 O O . LYS B 1 32 ? -9.921 -5.742 -28.714 1.00 87.61 32 LYS B O 1
ATOM 853 N N . GLU B 1 33 ? -11.612 -4.875 -27.518 1.00 102.09 33 GLU B N 1
ATOM 854 C CA . GLU B 1 33 ? -12.435 -4.866 -28.725 1.00 106.37 33 GLU B CA 1
ATOM 855 C C . GLU B 1 33 ? -12.319 -3.592 -29.566 1.00 109.31 33 GLU B C 1
ATOM 856 O O . GLU B 1 33 ? -12.856 -3.564 -30.677 1.00 113.47 33 GLU B O 1
ATOM 862 N N . HIS B 1 34 ? -11.587 -2.565 -29.130 1.00 91.86 34 HIS B N 1
ATOM 863 C CA . HIS B 1 34 ? -11.378 -1.420 -30.006 1.00 88.17 34 HIS B CA 1
ATOM 864 C C . HIS B 1 34 ? -9.911 -1.051 -30.151 1.00 87.32 34 HIS B C 1
ATOM 865 O O . HIS B 1 34 ? -9.607 -0.024 -30.769 1.00 91.58 34 HIS B O 1
ATOM 872 N N . ASN B 1 35 ? -9.008 -1.843 -29.569 1.00 86.47 35 ASN B N 1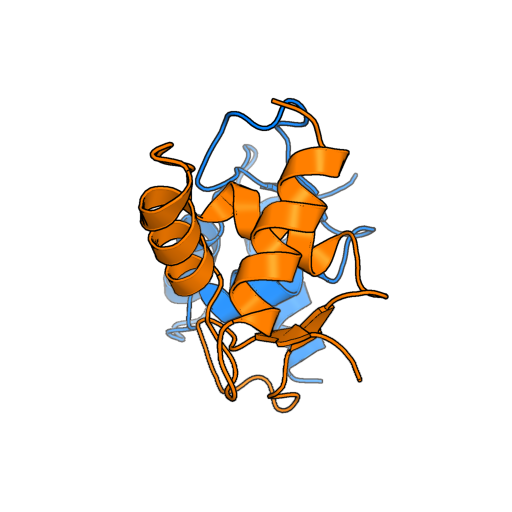
ATOM 873 C CA . ASN B 1 35 ? -7.575 -1.813 -29.876 1.00 87.27 35 ASN B CA 1
ATOM 874 C C . ASN B 1 35 ? -6.964 -0.424 -29.673 1.00 95.36 35 ASN B C 1
ATOM 875 O O . ASN B 1 35 ? -6.160 0.057 -30.476 1.00 92.76 35 ASN B O 1
ATOM 880 N N . VAL B 1 36 ? -7.340 0.215 -28.568 1.00 94.37 36 VAL B N 1
ATOM 881 C CA . VAL B 1 36 ? -6.828 1.524 -28.182 1.00 96.77 36 VAL B CA 1
ATOM 882 C C . VAL B 1 36 ? -6.545 1.492 -26.682 1.00 94.23 36 VAL B C 1
ATOM 883 O O . VAL B 1 36 ? -7.401 1.079 -25.888 1.00 89.80 36 VAL B O 1
ATOM 887 N N . VAL B 1 37 ? -5.331 1.871 -26.298 1.00 91.38 37 VAL B N 1
ATOM 888 C CA . VAL B 1 37 ? -4.915 1.804 -24.903 1.00 90.46 37 VAL B CA 1
ATOM 889 C C . VAL B 1 37 ? -5.168 3.173 -24.273 1.00 85.46 37 VAL B C 1
ATOM 890 O O . VAL B 1 37 ? -4.519 4.170 -24.607 1.00 84.68 37 VAL B O 1
ATOM 894 N N . LEU B 1 38 ? -6.150 3.231 -23.422 1.00 77.95 38 LEU B N 1
ATOM 895 C CA . LEU B 1 38 ? -6.483 4.455 -22.722 1.00 72.84 38 LEU B CA 1
ATOM 896 C C . LEU B 1 38 ? -5.864 4.443 -21.334 1.00 67.26 38 LEU B C 1
ATOM 897 O O . LEU B 1 38 ? -5.617 3.376 -20.770 1.00 66.51 38 LEU B O 1
ATOM 902 N N . PRO B 1 39 ? -5.571 5.610 -20.773 1.00 64.77 39 PRO B N 1
ATOM 903 C CA . PRO B 1 39 ? -5.198 5.666 -19.358 1.00 61.41 39 PRO B CA 1
ATOM 904 C C . PRO B 1 39 ? -6.384 5.319 -18.453 1.00 59.20 39 PRO B C 1
ATOM 905 O O . PRO B 1 39 ? -7.527 5.709 -18.712 1.00 59.03 39 PRO B O 1
ATOM 909 N N . THR B 1 40 ? -6.096 4.582 -17.374 1.00 59.70 40 THR B N 1
ATOM 910 C CA . THR B 1 40 ? -7.140 4.204 -16.415 1.00 56.15 40 THR B CA 1
ATOM 911 C C . THR B 1 40 ? -7.968 5.410 -15.977 1.00 56.20 40 THR B C 1
ATOM 912 O O . THR B 1 40 ? -9.197 5.329 -15.877 1.00 53.85 40 THR B O 1
ATOM 916 N N . GLY B 1 41 ? -7.315 6.554 -15.757 1.00 56.52 41 GLY B N 1
ATOM 917 C CA . GLY B 1 41 ? -8.024 7.744 -15.310 1.00 57.02 41 GLY B CA 1
ATOM 918 C C . GLY B 1 41 ? -8.995 8.331 -16.315 1.00 56.35 41 GLY B C 1
ATOM 919 O O . GLY B 1 41 ? -9.868 9.122 -15.927 1.00 55.18 41 GLY B O 1
ATOM 920 N N . SER B 1 42 ? -8.869 7.981 -17.602 1.00 60.13 42 SER B N 1
ATOM 921 C CA . SER B 1 42 ? -9.840 8.498 -18.558 1.00 55.62 42 SER B CA 1
ATOM 922 C C . SER B 1 42 ? -11.200 7.828 -18.372 1.00 54.68 42 SER B C 1
ATOM 923 O O . SER B 1 42 ? -12.243 8.477 -18.524 1.00 56.27 42 SER B O 1
ATOM 926 N N . ILE B 1 43 ? -11.210 6.549 -17.987 1.00 54.54 43 ILE B N 1
ATOM 927 C CA . ILE B 1 43 ? -12.470 5.854 -17.707 1.00 55.98 43 ILE B CA 1
ATOM 928 C C . ILE B 1 43 ? -13.150 6.430 -16.463 1.00 55.91 43 ILE B C 1
ATOM 929 O O . ILE B 1 43 ? -14.379 6.561 -16.421 1.00 51.04 43 ILE B O 1
ATOM 934 N N . ASN B 1 44 ? -12.366 6.789 -15.434 1.00 52.87 44 ASN B N 1
ATOM 935 C CA . ASN B 1 44 ? -12.953 7.316 -14.200 1.00 52.80 44 ASN B CA 1
ATOM 936 C C . ASN B 1 44 ? -13.676 8.622 -14.447 1.00 55.55 44 ASN B C 1
ATOM 937 O O . ASN B 1 44 ? -14.731 8.881 -13.852 1.00 53.66 44 ASN B O 1
ATOM 942 N N . SER B 1 45 ? -13.091 9.480 -15.283 1.00 51.26 45 SER B N 1
ATOM 943 C CA . SER B 1 45 ? -13.751 10.725 -15.631 1.00 60.14 45 SER B CA 1
ATOM 944 C C . SER B 1 45 ? -15.152 10.444 -16.160 1.00 61.67 45 SER B C 1
ATOM 945 O O . SER B 1 45 ? -16.138 10.991 -15.651 1.00 59.72 45 SER B O 1
ATOM 948 N N . ILE B 1 46 ? -15.262 9.518 -17.125 1.00 60.51 46 ILE B N 1
ATOM 949 C C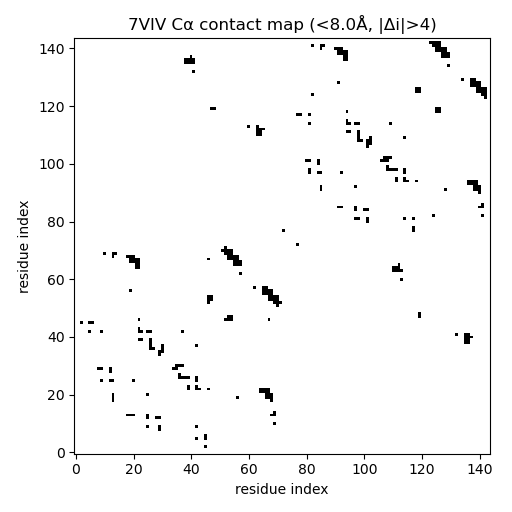A . ILE B 1 46 ? -16.569 9.148 -17.684 1.00 60.15 46 ILE B CA 1
ATOM 950 C C . ILE B 1 46 ? -17.500 8.633 -16.590 1.00 60.90 46 ILE B C 1
ATOM 951 O O . ILE B 1 46 ? -18.666 9.046 -16.499 1.00 59.16 46 ILE B O 1
ATOM 956 N N . LEU B 1 47 ? -17.003 7.711 -15.748 1.00 57.01 47 LEU B N 1
ATOM 957 C CA . LEU B 1 47 ? -17.873 7.023 -14.790 1.00 59.22 47 LEU B CA 1
ATOM 958 C C . LEU B 1 47 ? -18.462 7.991 -13.767 1.00 55.29 47 LEU B C 1
ATOM 959 O O . LEU B 1 47 ? -19.646 7.900 -13.421 1.00 58.35 47 LEU B O 1
ATOM 964 N N . TYR B 1 48 ? -17.642 8.892 -13.239 1.00 56.48 48 TYR B N 1
ATOM 965 C CA . TYR B 1 48 ? -18.141 9.837 -12.253 1.00 56.75 48 TYR B CA 1
ATOM 966 C C . TYR B 1 48 ? -18.929 10.970 -12.897 1.00 60.09 48 TYR B C 1
ATOM 967 O O . TYR B 1 48 ? -19.907 11.446 -12.312 1.00 60.88 48 TYR B O 1
ATOM 976 N N . SER B 1 49 ? -18.537 11.409 -14.096 1.00 56.73 49 SER B N 1
ATOM 977 C CA . SER B 1 49 ? -19.196 12.562 -14.705 1.00 65.87 49 SER B CA 1
ATOM 978 C C . SER B 1 49 ? -20.517 12.218 -15.383 1.00 67.20 49 SER B C 1
ATOM 979 O O . SER B 1 49 ? -21.134 13.113 -15.974 1.00 72.47 49 SER B O 1
ATOM 982 N N . ASN B 1 50 ? -20.962 10.957 -15.321 1.00 68.27 50 ASN B N 1
ATOM 983 C CA . ASN B 1 50 ? -22.216 10.511 -15.938 1.00 66.20 50 ASN B CA 1
ATOM 984 C C . ASN B 1 50 ? -23.017 9.674 -14.938 1.00 73.82 50 ASN B C 1
ATOM 985 O O . ASN B 1 50 ? -23.358 8.522 -15.203 1.00 74.57 50 ASN B O 1
ATOM 990 N N . SER B 1 51 ? -23.334 10.264 -13.781 1.00 75.19 51 SER B N 1
ATOM 991 C CA . SER B 1 51 ? -23.877 9.505 -12.653 1.00 79.22 51 SER B CA 1
ATOM 992 C C . SER B 1 51 ? -25.275 8.985 -12.951 1.00 83.70 51 SER B C 1
AT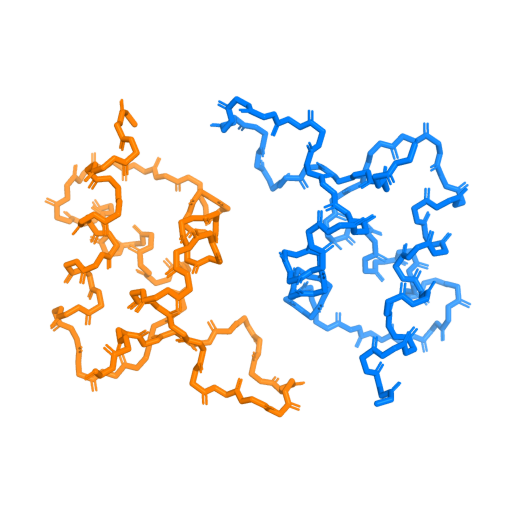OM 993 O O . SER B 1 51 ? -25.895 8.326 -12.110 1.00 86.31 51 SER B O 1
ATOM 996 N N . GLU B 1 52 ? -25.787 9.280 -14.137 1.00 92.49 52 GLU B N 1
ATOM 997 C CA . GLU B 1 52 ? -27.080 8.747 -14.525 1.00 98.66 52 GLU B CA 1
ATOM 998 C C . GLU B 1 52 ? -26.964 7.393 -15.213 1.00 97.27 52 GLU B C 1
ATOM 999 O O . GLU B 1 52 ? -27.872 6.559 -15.098 1.00 98.54 52 GLU B O 1
ATOM 1005 N N . LEU B 1 53 ? -25.845 7.149 -15.892 1.00 82.40 53 LEU B N 1
ATOM 1006 C CA . LEU B 1 53 ? -25.599 5.893 -16.583 1.00 77.32 53 LEU B CA 1
ATOM 1007 C C . LEU B 1 53 ? -24.859 4.872 -15.728 1.00 75.61 53 LEU B C 1
ATOM 1008 O O . LEU B 1 53 ? -25.041 3.664 -15.925 1.00 74.36 53 LEU B O 1
ATOM 1013 N N . PHE B 1 54 ? -24.031 5.327 -14.788 1.00 71.44 54 PHE B N 1
ATOM 1014 C CA . PHE B 1 54 ? -23.162 4.456 -14.014 1.00 67.35 54 PHE B CA 1
ATOM 1015 C C . PHE B 1 54 ? -23.263 4.766 -12.527 1.00 67.60 54 PHE B C 1
ATOM 1016 O O . PHE B 1 54 ? -23.426 5.922 -12.127 1.00 69.38 54 PHE B O 1
ATOM 1024 N N . GLU B 1 55 ? -23.142 3.719 -11.709 1.00 59.49 55 GLU B N 1
ATOM 1025 C CA . GLU B 1 55 ? -23.067 3.871 -10.263 1.00 64.85 55 GLU B CA 1
ATOM 1026 C C . GLU B 1 55 ? -22.172 2.785 -9.677 1.00 58.09 55 GLU B C 1
ATOM 1027 O O . GLU B 1 55 ? -21.995 1.722 -10.272 1.00 55.22 55 GLU B O 1
ATOM 1033 N N . LYS B 1 56 ? -21.612 3.060 -8.496 1.00 55.97 56 LYS B N 1
ATOM 1034 C CA . LYS B 1 56 ? -20.835 2.059 -7.775 1.00 54.72 56 LYS B CA 1
ATOM 1035 C C . LYS B 1 56 ? -21.779 1.107 -7.068 1.00 55.62 56 LYS B C 1
ATOM 1036 O O . LYS B 1 56 ? -22.827 1.516 -6.570 1.00 60.64 56 LYS B O 1
ATOM 1042 N N . ILE B 1 57 ? -21.406 -0.165 -7.001 1.00 51.12 57 ILE B N 1
ATOM 1043 C CA . ILE B 1 57 ? -22.307 -1.109 -6.351 1.00 52.54 57 ILE B CA 1
ATOM 1044 C C . ILE B 1 57 ? -22.099 -1.142 -4.837 1.00 55.87 57 ILE B C 1
ATOM 1045 O O . ILE B 1 57 ? -23.043 -1.402 -4.086 1.00 56.90 57 ILE B O 1
ATOM 1050 N N . ASP B 1 58 ? -20.893 -0.888 -4.351 1.00 51.64 58 ASP B N 1
ATOM 1051 C CA . ASP B 1 58 ? -20.658 -0.779 -2.914 1.00 55.70 58 ASP B CA 1
ATOM 1052 C C . ASP B 1 58 ? -20.787 0.654 -2.438 1.00 56.28 58 ASP B C 1
ATOM 1053 O O . ASP B 1 58 ? -20.100 1.547 -2.940 1.00 59.47 58 ASP B O 1
ATOM 1058 N N . LYS B 1 59 ? -21.641 0.854 -1.436 1.00 59.64 59 LYS B N 1
ATOM 1059 C CA . LYS B 1 59 ? -21.909 2.172 -0.878 1.00 64.18 59 LYS B CA 1
ATOM 1060 C C . LYS B 1 59 ? -21.473 2.274 0.579 1.00 63.73 59 LYS B C 1
ATOM 1061 O O . LYS B 1 59 ? -21.956 3.144 1.310 1.00 65.67 59 LYS B O 1
ATOM 1067 N N . THR B 1 60 ? -20.566 1.404 1.017 1.00 58.38 60 THR B N 1
ATOM 1068 C CA . THR B 1 60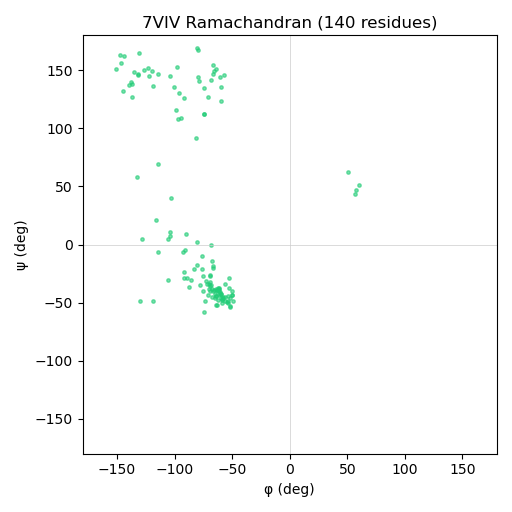 ? -20.070 1.422 2.385 1.00 58.73 60 THR B CA 1
ATOM 1069 C C . THR B 1 60 ? -18.660 1.985 2.476 1.00 57.63 60 THR B C 1
ATOM 1070 O O . THR B 1 60 ? -18.069 1.977 3.563 1.00 57.68 60 THR B O 1
ATOM 1074 N N . ASN B 1 61 ? -18.110 2.466 1.356 1.00 54.36 61 ASN B N 1
ATOM 1075 C CA . ASN B 1 61 ? -16.723 2.935 1.277 1.00 53.44 61 ASN B CA 1
ATOM 1076 C C . ASN B 1 61 ? -15.741 1.840 1.687 1.00 51.39 61 ASN B C 1
ATOM 1077 O O . ASN B 1 61 ? -14.813 2.066 2.466 1.00 49.80 61 ASN B O 1
ATOM 1082 N N . THR B 1 62 ? -15.940 0.641 1.145 1.00 51.34 62 THR B N 1
ATOM 1083 C CA . THR B 1 62 ? -15.071 -0.488 1.461 1.00 47.11 62 THR B CA 1
ATOM 1084 C C . THR B 1 62 ? -14.353 -1.037 0.241 1.00 44.44 62 THR B C 1
ATOM 1085 O O . THR B 1 62 ? -13.132 -1.231 0.281 1.00 45.77 62 THR B O 1
ATOM 1089 N N . ILE B 1 63 ? -15.078 -1.285 -0.850 1.00 45.60 63 ILE B N 1
ATOM 1090 C CA . ILE B 1 63 ? -14.514 -1.865 -2.068 1.00 40.87 63 ILE B CA 1
ATOM 1091 C C . ILE B 1 63 ? -13.687 -0.810 -2.795 1.00 42.68 63 ILE B C 1
ATOM 1092 O O . ILE B 1 63 ? -14.236 0.159 -3.327 1.00 40.86 63 ILE B O 1
ATOM 1097 N N . TYR B 1 64 ? -12.371 -1.012 -2.849 1.00 39.75 64 TYR B N 1
ATOM 1098 C CA . TYR B 1 64 ? -11.496 -0.180 -3.655 1.00 39.69 64 TYR B CA 1
ATOM 1099 C C . TYR B 1 64 ? -10.497 -1.094 -4.347 1.00 39.29 64 TYR B C 1
ATOM 1100 O O . TYR B 1 64 ? -9.985 -2.035 -3.724 1.00 35.65 64 TYR B O 1
ATOM 1109 N N . PRO B 1 65 ? -10.178 -0.835 -5.615 1.00 39.86 65 PRO B N 1
ATOM 1110 C CA . PRO B 1 65 ? -10.816 0.208 -6.418 1.00 41.02 65 PRO B CA 1
ATOM 1111 C C . PRO B 1 65 ? -12.284 -0.133 -6.671 1.00 41.13 65 PRO B C 1
ATOM 1112 O O . PRO B 1 65 ? -12.636 -1.321 -6.714 1.00 40.15 65 PRO B O 1
ATOM 1116 N N . PRO B 1 66 ? -13.121 0.895 -6.751 1.00 37.28 66 PRO B N 1
ATOM 1117 C CA . PRO B 1 66 ? -14.561 0.677 -6.781 1.00 40.14 66 PRO B CA 1
ATOM 1118 C C . PRO B 1 66 ? -14.989 -0.236 -7.921 1.00 41.56 66 PRO B C 1
ATOM 1119 O O . PRO B 1 66 ? -14.417 -0.215 -9.010 1.00 37.58 66 PRO B O 1
ATOM 1123 N N . LEU B 1 67 ? -16.023 -1.026 -7.650 1.00 36.65 67 LEU B N 1
ATOM 1124 C CA . LEU B 1 67 ? -16.701 -1.844 -8.647 1.00 44.14 67 LEU B CA 1
ATOM 1125 C C . LEU B 1 67 ? -17.935 -1.093 -9.145 1.00 43.30 67 LEU B C 1
ATOM 1126 O O . LEU B 1 67 ? -18.744 -0.620 -8.334 1.00 46.31 67 LEU B O 1
ATOM 1131 N N . TRP B 1 68 ? -18.089 -1.009 -10.467 1.00 40.02 68 TRP B N 1
ATOM 1132 C CA . TRP B 1 68 ? -19.117 -0.204 -11.110 1.00 47.08 68 TRP B CA 1
ATOM 1133 C C . TRP B 1 68 ? -20.121 -1.073 -11.850 1.00 49.87 68 TRP B C 1
ATOM 1134 O O . TRP B 1 68 ? -19.769 -2.101 -12.431 1.00 44.87 68 TRP B O 1
ATOM 1145 N N . ILE B 1 69 ? -21.371 -0.612 -11.871 1.00 51.81 69 ILE B N 1
ATOM 1146 C CA . ILE B 1 69 ? -22.437 -1.252 -12.631 1.00 52.31 69 ILE B CA 1
ATOM 1147 C C . ILE B 1 69 ? -23.096 -0.216 -13.531 1.00 61.51 69 ILE B C 1
ATOM 1148 O O . ILE B 1 69 ? -23.129 0.982 -13.232 1.00 59.06 69 ILE B O 1
ATOM 1153 N N . ARG B 1 70 ? -23.598 -0.692 -14.657 1.00 59.58 70 ARG B N 1
ATOM 1154 C CA . ARG B 1 70 ? -24.597 0.027 -15.417 1.00 67.91 70 ARG B CA 1
ATOM 1155 C C . ARG B 1 70 ? -25.832 0.227 -14.544 1.00 72.83 70 ARG B C 1
ATOM 1156 O O . ARG B 1 70 ? -26.388 -0.748 -14.031 1.00 76.91 70 ARG B O 1
ATOM 1164 N N . LYS B 1 71 ? -26.271 1.470 -14.343 1.00 76.37 71 LYS B N 1
ATOM 1165 C CA . LYS B 1 71 ? -27.393 1.642 -13.428 1.00 85.50 71 LYS B CA 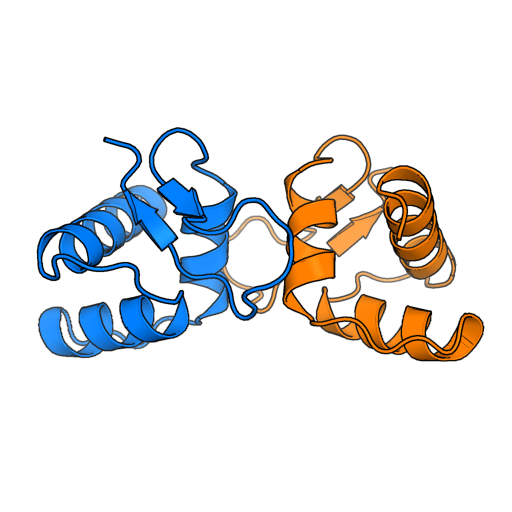1
ATOM 1166 C C . LYS B 1 71 ? -28.666 1.106 -14.078 1.00 95.29 71 LYS B C 1
ATOM 1167 O O . LYS B 1 71 ? -29.004 1.456 -15.216 1.00 91.38 71 LYS B O 1
ATOM 1173 N N . ASN B 1 72 ? -29.343 0.221 -13.355 1.00 104.07 72 ASN B N 1
ATOM 1174 C CA . ASN B 1 72 ? -30.578 -0.402 -13.795 1.00 110.25 72 ASN B CA 1
ATOM 1175 C C . ASN B 1 72 ? -31.573 0.610 -14.350 1.00 113.60 72 ASN B C 1
ATOM 1176 O O . ASN B 1 72 ? -32.721 0.277 -14.618 1.00 118.76 72 ASN B O 1
#

Nearest PDB structures (foldseek):
  7viv-assembly1_A  TM=1.014E+00  e=4.026E-14  African swine fever virus
  7vwv-assembly2_B  TM=1.001E+00  e=1.818E-12  African swine fever virus
  3s93-assembly1_A  TM=7.527E-01  e=6.712E-02  Homo sapiens
  2ly2-assembly1_A  TM=6.313E-01  e=4.986E-01  Mus musculus
  8s0f-assembly1_8  TM=4.647E-01  e=7.961E-01  Homo sapiens

B-factor: mean 61.2, std 20.67, range [27.11, 159.14]

Foldseek 3Di:
DVLVVVLVLQLVQQVVDPFWDFLVRSQVSCCVVVVDRDPSVSSVCSQVVPCQFKDFPDPPPDDPVTTMHTND/DDLVVLLVLLLVQQVVDPFFDFLVSSQVSSCVPVVDRDDSVVSVCSQVVCVPQKDFPDDPPPDPVTTMHGDD

Solvent-accessible surface area: 8961 Å² total; per-residue (Å²): 188,149,53,100,132,19,9,52,37,0,61,73,2,12,117,106,68,181,134,40,9,20,7,129,66,0,44,74,25,2,72,171,101,71,118,65,122,41,64,38,10,8,0,33,14,9,1,28,70,36,67,136,50,2,44,37,81,28,141,100,103,92,76,49,95,13,54,7,51,54,77,172,198,108,99,123,77,22,21,51,25,0,63,75,0,7,97,127,74,182,127,34,11,20,9,129,62,0,33,75,18,2,74,153,56,82,132,39,108,36,54,49,9,12,0,22,20,14,1,39,86,40,83,133,46,2,37,39,88,33,146,97,89,91,75,47,90,18,56,8,45,70,84,177